Protein AF-A0A821P5T8-F1 (afdb_monomer_lite)

Sequence (73 aa):
MVAGAAYTIVVDIAERRFEKARELGATLIINGKEENISQQIKTFTDGLGVDVYLDAAGVQSTFTTGIESLQTV

pLDDT: mean 91.84, std 8.86, range [50.69, 97.31]

Foldseek 3Di:
DPPPDPAAEAEEQDPVVVVVCVVVPHRYYHYNVDPCLLVVQCVVVVNFFDCDFDDPPPDPSSVVSRVSRHGDD

Secondary structure (DSSP, 8-state):
--TT-S--EEEES-HHHHHHHHHTT-SEEEETT-S-HHHHHHHHTTTS-BS----SS-SHHHHHHHHHHBPP-

Radius of gyration: 11.65 Å; chains: 1; bounding box: 27×27×31 Å

Structure (mmCIF, N/CA/C/O backbone):
data_AF-A0A821P5T8-F1
#
_entry.id   AF-A0A821P5T8-F1
#
loop_
_atom_site.group_PDB
_atom_site.id
_atom_site.type_symbol
_atom_site.label_atom_id
_atom_site.label_alt_id
_atom_site.label_comp_id
_atom_site.label_asym_id
_atom_site.label_entity_id
_atom_site.label_seq_id
_atom_site.pdbx_PDB_ins_code
_atom_site.Cartn_x
_atom_site.Cartn_y
_atom_site.Cartn_z
_atom_site.occupancy
_atom_site.B_iso_or_equiv
_atom_site.auth_seq_id
_atom_site.auth_comp_id
_atom_site.auth_asym_id
_atom_site.auth_atom_id
_atom_site.pdbx_PDB_model_num
ATOM 1 N N . MET A 1 1 ? -6.691 -10.908 -9.584 1.00 50.69 1 MET A N 1
ATOM 2 C CA . MET A 1 1 ? -7.194 -10.975 -8.190 1.00 50.69 1 MET A CA 1
ATOM 3 C C . MET A 1 1 ? -6.131 -11.575 -7.287 1.00 50.69 1 MET A C 1
ATOM 5 O O . MET A 1 1 ? -5.746 -12.721 -7.494 1.00 50.69 1 MET A O 1
ATOM 9 N N . VAL A 1 2 ? -5.651 -10.820 -6.301 1.00 60.69 2 VAL A N 1
ATOM 10 C CA . VAL A 1 2 ? -4.790 -11.365 -5.243 1.00 60.69 2 VAL A CA 1
ATOM 11 C C . VAL A 1 2 ? -5.674 -12.207 -4.321 1.00 60.69 2 VAL A C 1
ATOM 13 O O . VAL A 1 2 ? -6.547 -11.667 -3.656 1.00 60.69 2 VAL A O 1
ATOM 16 N N . ALA A 1 3 ? -5.507 -13.531 -4.357 1.00 67.31 3 ALA A N 1
ATOM 17 C CA . ALA A 1 3 ? -6.029 -14.491 -3.373 1.00 67.31 3 ALA A CA 1
ATOM 18 C C . ALA A 1 3 ? -7.522 -14.378 -2.961 1.00 67.31 3 ALA A C 1
ATOM 20 O O . ALA A 1 3 ? -7.875 -14.758 -1.851 1.00 67.31 3 ALA A O 1
ATOM 21 N N . GLY A 1 4 ? -8.411 -13.891 -3.836 1.00 74.00 4 GLY A N 1
ATOM 22 C CA . GLY A 1 4 ? -9.848 -13.769 -3.537 1.00 74.00 4 GLY A CA 1
ATOM 23 C C . GLY A 1 4 ? -10.278 -12.446 -2.891 1.00 74.00 4 GLY A C 1
ATOM 24 O O . GLY A 1 4 ? -11.414 -12.341 -2.441 1.00 74.00 4 GLY A O 1
ATOM 25 N N . ALA A 1 5 ? -9.409 -11.431 -2.868 1.00 81.62 5 ALA A N 1
ATOM 26 C CA . ALA A 1 5 ? -9.788 -10.087 -2.442 1.00 81.62 5 ALA A CA 1
ATOM 27 C C . ALA A 1 5 ? -10.876 -9.488 -3.355 1.00 81.62 5 ALA A C 1
ATOM 29 O O . ALA A 1 5 ? -10.773 -9.578 -4.582 1.00 81.62 5 ALA A O 1
ATOM 30 N N . ALA A 1 6 ? -11.880 -8.842 -2.750 1.00 85.19 6 ALA A N 1
ATOM 31 C CA . ALA A 1 6 ? -12.944 -8.138 -3.472 1.00 85.19 6 ALA A CA 1
ATOM 32 C C . ALA A 1 6 ? -12.401 -6.930 -4.252 1.00 85.19 6 ALA A C 1
ATOM 34 O O . ALA A 1 6 ? -12.782 -6.703 -5.399 1.00 85.19 6 ALA A O 1
ATOM 35 N N . TYR A 1 7 ? -11.453 -6.208 -3.650 1.00 90.69 7 TYR A N 1
ATOM 36 C CA . TYR A 1 7 ? -10.766 -5.072 -4.253 1.00 90.69 7 TYR A CA 1
ATOM 37 C C . TYR A 1 7 ? -9.260 -5.183 -4.032 1.00 90.69 7 TYR A C 1
ATOM 39 O O . TYR A 1 7 ? -8.800 -5.726 -3.030 1.00 90.69 7 TYR A O 1
ATOM 47 N N . THR A 1 8 ? -8.479 -4.668 -4.979 1.00 94.44 8 THR A N 1
ATOM 48 C CA . THR A 1 8 ? -7.016 -4.599 -4.859 1.00 94.44 8 THR A CA 1
ATOM 49 C C . THR A 1 8 ? -6.534 -3.190 -5.157 1.00 94.44 8 THR A C 1
ATOM 51 O O . THR A 1 8 ? -6.887 -2.611 -6.185 1.00 94.44 8 THR A O 1
ATOM 54 N N . ILE A 1 9 ? -5.727 -2.643 -4.251 1.00 96.06 9 ILE A N 1
ATOM 55 C CA . ILE A 1 9 ? -5.164 -1.298 -4.358 1.00 96.06 9 ILE A CA 1
ATOM 56 C C . ILE A 1 9 ? -3.649 -1.439 -4.489 1.00 96.06 9 ILE A C 1
ATOM 58 O O . ILE A 1 9 ? -3.020 -2.100 -3.665 1.00 96.06 9 ILE A O 1
ATOM 62 N N . VAL A 1 10 ? -3.063 -0.842 -5.527 1.00 96.50 10 VAL A N 1
ATOM 63 C CA . VAL A 1 10 ? -1.610 -0.837 -5.742 1.00 96.50 10 VAL A CA 1
ATOM 64 C C . VAL A 1 10 ? -1.080 0.577 -5.578 1.00 96.50 10 VAL A C 1
ATOM 66 O O . VAL A 1 10 ? -1.503 1.490 -6.283 1.00 96.50 10 VAL A O 1
ATOM 69 N N . VAL A 1 11 ? -0.116 0.735 -4.676 1.00 96.81 11 VAL A N 1
ATOM 70 C CA . VAL A 1 11 ? 0.623 1.982 -4.476 1.00 96.81 11 VAL A CA 1
ATOM 71 C C . VAL A 1 11 ? 2.068 1.744 -4.896 1.00 96.81 11 VAL A C 1
ATOM 73 O O . VAL A 1 11 ? 2.741 0.879 -4.342 1.00 96.81 11 VAL A O 1
ATOM 76 N N . ASP A 1 12 ? 2.548 2.482 -5.892 1.00 95.56 12 ASP A N 1
ATOM 77 C CA . ASP A 1 12 ? 3.939 2.400 -6.361 1.00 95.56 12 ASP A CA 1
ATOM 78 C C . ASP A 1 12 ? 4.365 3.752 -6.958 1.00 95.56 12 ASP A C 1
ATOM 80 O O . ASP A 1 12 ? 3.539 4.635 -7.158 1.00 95.56 12 ASP A O 1
ATOM 84 N N . ILE A 1 13 ? 5.649 3.941 -7.241 1.00 94.94 13 ILE A N 1
ATOM 85 C CA . ILE A 1 13 ? 6.195 5.148 -7.879 1.00 94.94 13 ILE A CA 1
ATOM 86 C C . ILE A 1 13 ? 6.619 4.908 -9.334 1.00 94.94 13 ILE A C 1
ATOM 88 O O . ILE A 1 13 ? 6.887 5.868 -10.059 1.00 94.94 13 ILE A O 1
ATOM 92 N N . ALA A 1 14 ? 6.747 3.645 -9.752 1.00 93.62 14 ALA A N 1
ATOM 93 C CA . ALA A 1 14 ? 7.242 3.272 -11.070 1.00 93.62 14 ALA A CA 1
ATOM 94 C C . ALA A 1 14 ? 6.092 3.028 -12.058 1.00 93.62 14 ALA A C 1
ATOM 96 O O . ALA A 1 14 ? 5.342 2.063 -11.929 1.00 93.62 14 ALA A O 1
ATOM 97 N N . GLU A 1 15 ? 6.020 3.833 -13.119 1.00 90.31 15 GLU A N 1
ATOM 98 C CA . GLU A 1 15 ? 4.936 3.771 -14.115 1.00 90.31 15 GLU A CA 1
ATOM 99 C C . GLU A 1 15 ? 4.782 2.395 -14.777 1.00 90.31 15 GLU A C 1
ATOM 101 O O . GLU A 1 15 ? 3.669 1.890 -14.912 1.00 90.31 15 GLU A O 1
ATOM 106 N N . ARG A 1 16 ? 5.897 1.716 -15.085 1.00 92.75 16 ARG A N 1
ATOM 107 C CA . ARG A 1 16 ? 5.879 0.346 -15.631 1.00 92.75 16 ARG A CA 1
ATOM 108 C C . ARG A 1 16 ? 5.136 -0.643 -14.721 1.00 92.75 16 ARG A C 1
ATOM 110 O O . ARG A 1 16 ? 4.559 -1.620 -15.195 1.00 92.75 16 ARG A O 1
ATOM 117 N N . ARG A 1 17 ? 5.155 -0.425 -13.403 1.00 93.00 17 ARG A N 1
ATOM 118 C CA . ARG A 1 17 ? 4.443 -1.282 -12.445 1.00 93.00 17 ARG A CA 1
ATOM 119 C C . ARG A 1 17 ? 2.949 -0.972 -12.403 1.00 93.00 17 ARG A C 1
ATOM 121 O O . ARG A 1 17 ? 2.175 -1.884 -12.131 1.00 93.00 17 ARG A O 1
ATOM 128 N N . PHE A 1 18 ? 2.527 0.242 -12.755 1.00 94.31 18 PHE A N 1
ATOM 129 C CA . PHE A 1 18 ? 1.106 0.565 -12.913 1.00 94.31 18 PHE A CA 1
ATOM 130 C C . PHE A 1 18 ? 0.486 -0.162 -14.098 1.00 94.31 18 PHE A C 1
ATOM 132 O O . PHE A 1 18 ? -0.596 -0.723 -13.961 1.00 94.31 18 PHE A O 1
ATOM 139 N N . GLU A 1 19 ? 1.173 -0.203 -15.241 1.00 94.06 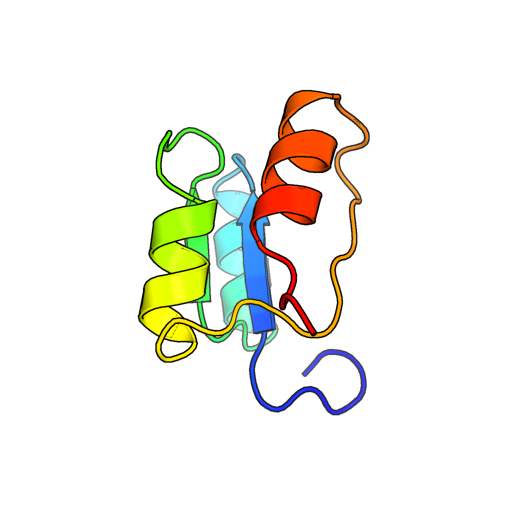19 GLU A N 1
ATOM 140 C CA . GLU A 1 19 ? 0.721 -0.993 -16.393 1.00 94.06 19 GLU A CA 1
ATOM 141 C C . GLU A 1 19 ? 0.525 -2.451 -15.986 1.00 94.06 19 GLU A C 1
ATOM 143 O O . GLU A 1 19 ? -0.548 -3.020 -16.195 1.00 94.06 19 GLU A O 1
ATOM 148 N N . LYS A 1 20 ? 1.511 -3.018 -15.277 1.00 94.31 20 LYS A N 1
ATOM 149 C CA . LYS A 1 20 ? 1.402 -4.392 -14.796 1.00 94.31 20 LYS A CA 1
ATOM 150 C C . LYS A 1 20 ? 0.258 -4.586 -13.800 1.00 94.31 20 LYS A C 1
ATOM 152 O O . LYS A 1 20 ? -0.443 -5.590 -13.867 1.00 94.31 20 LYS A O 1
ATOM 157 N N . ALA A 1 21 ? 0.048 -3.639 -12.890 1.00 93.94 21 ALA A N 1
ATOM 158 C CA . ALA A 1 21 ? -1.061 -3.678 -11.944 1.00 93.94 21 ALA A CA 1
ATOM 159 C C . ALA A 1 21 ? -2.421 -3.680 -12.664 1.00 93.94 21 ALA A C 1
ATOM 161 O O . ALA A 1 21 ? -3.289 -4.477 -12.310 1.00 93.94 21 ALA A O 1
ATOM 162 N N . ARG A 1 22 ? -2.587 -2.870 -13.722 1.00 93.38 22 ARG A N 1
ATOM 163 C CA . ARG A 1 22 ? -3.803 -2.864 -14.556 1.00 93.38 22 ARG A CA 1
ATOM 164 C C . ARG A 1 22 ? -4.022 -4.204 -15.247 1.00 93.38 22 ARG A C 1
ATOM 166 O O . ARG A 1 22 ? -5.120 -4.743 -15.169 1.00 93.38 22 ARG A O 1
ATOM 173 N N . GLU A 1 23 ? -2.982 -4.773 -15.860 1.00 94.06 23 GLU A N 1
ATOM 174 C CA . GLU A 1 23 ? -3.055 -6.100 -16.496 1.00 94.06 23 GLU A CA 1
ATOM 175 C C . GLU A 1 23 ? -3.491 -7.200 -15.517 1.00 94.06 23 GLU A C 1
ATOM 177 O O . GLU A 1 23 ? -4.204 -8.126 -15.894 1.00 94.06 23 GLU A O 1
ATOM 182 N N . LEU A 1 24 ? -3.061 -7.108 -14.255 1.00 91.50 24 LEU A N 1
ATOM 183 C CA . LEU A 1 24 ? -3.401 -8.068 -13.201 1.00 91.50 24 LEU A CA 1
ATOM 184 C C . LEU A 1 24 ? -4.781 -7.819 -12.560 1.00 91.50 24 LEU A C 1
ATOM 186 O O . LEU A 1 24 ? -5.217 -8.605 -11.706 1.00 91.50 24 LEU A O 1
ATOM 190 N N . GLY A 1 25 ? -5.473 -6.757 -12.984 1.00 91.38 25 GLY A N 1
ATOM 191 C CA . GLY A 1 25 ? -6.810 -6.390 -12.528 1.00 91.38 25 GLY A CA 1
ATOM 192 C C . GLY A 1 25 ? -6.830 -5.615 -11.212 1.00 91.38 25 GLY A C 1
ATOM 193 O O . GLY A 1 25 ? -7.752 -5.812 -10.423 1.00 91.38 25 GLY A O 1
ATOM 194 N N . ALA A 1 26 ? -5.821 -4.776 -10.949 1.00 94.06 26 ALA A N 1
ATOM 195 C CA . ALA A 1 26 ? -5.860 -3.841 -9.829 1.00 94.06 26 ALA A CA 1
ATOM 196 C C . ALA A 1 26 ? -7.094 -2.934 -9.936 1.00 94.06 26 ALA A C 1
ATOM 198 O O . ALA A 1 26 ? -7.356 -2.350 -10.988 1.00 94.06 26 ALA A O 1
ATOM 199 N N . THR A 1 27 ? -7.844 -2.821 -8.844 1.00 95.75 27 THR A N 1
ATOM 200 C CA . THR A 1 27 ? -9.066 -2.011 -8.780 1.00 95.75 27 THR A CA 1
ATOM 201 C C . THR A 1 27 ? -8.738 -0.525 -8.707 1.00 95.75 27 THR A C 1
ATOM 203 O O . THR A 1 27 ? -9.361 0.282 -9.390 1.00 95.75 27 THR A O 1
ATOM 206 N N . LEU A 1 28 ? -7.741 -0.174 -7.895 1.00 95.75 28 LEU A N 1
ATOM 207 C CA . LEU A 1 28 ? -7.260 1.188 -7.719 1.00 95.75 28 LEU A CA 1
ATOM 208 C C . LEU A 1 28 ? -5.734 1.197 -7.798 1.00 95.75 28 LEU A C 1
ATOM 210 O O . LEU A 1 28 ? -5.062 0.304 -7.282 1.00 95.75 28 LEU A O 1
ATOM 214 N N . ILE A 1 29 ? -5.185 2.215 -8.453 1.00 96.88 29 ILE A N 1
ATOM 215 C CA . ILE A 1 29 ? -3.745 2.436 -8.553 1.00 96.88 29 ILE A CA 1
ATOM 216 C C . ILE A 1 29 ? -3.474 3.868 -8.120 1.00 96.88 29 ILE A C 1
ATOM 218 O O . ILE A 1 29 ? -4.081 4.787 -8.665 1.00 96.88 29 ILE A O 1
ATOM 222 N N . ILE A 1 30 ? -2.568 4.039 -7.162 1.00 96.81 30 ILE A N 1
ATOM 223 C CA . ILE A 1 30 ? -2.207 5.333 -6.578 1.00 96.81 30 ILE A CA 1
ATOM 224 C C . ILE A 1 30 ? -0.710 5.553 -6.780 1.00 96.81 30 ILE A C 1
ATOM 226 O O . ILE A 1 30 ? 0.094 4.626 -6.625 1.00 96.81 30 ILE A O 1
ATOM 230 N N . ASN A 1 31 ? -0.319 6.782 -7.113 1.00 95.56 31 ASN A N 1
ATOM 231 C CA . ASN A 1 31 ? 1.090 7.131 -7.173 1.00 95.56 31 ASN A CA 1
ATOM 232 C C . ASN A 1 31 ? 1.641 7.345 -5.759 1.00 95.56 31 ASN A C 1
ATOM 234 O O . ASN A 1 31 ? 1.206 8.230 -5.032 1.00 95.56 31 ASN A O 1
ATOM 238 N N . GLY A 1 32 ? 2.652 6.565 -5.384 1.00 94.19 32 GLY A N 1
ATOM 239 C CA . GLY A 1 32 ? 3.313 6.621 -4.080 1.00 94.19 32 GLY A CA 1
ATOM 240 C C . GLY A 1 32 ? 4.075 7.921 -3.796 1.00 94.19 32 GLY A C 1
ATOM 241 O O . GLY A 1 32 ? 4.645 8.061 -2.720 1.00 94.19 32 GLY A O 1
ATOM 242 N N . LYS A 1 33 ? 4.129 8.855 -4.756 1.00 93.88 33 LYS A N 1
ATOM 243 C CA . LYS A 1 33 ? 4.639 10.222 -4.561 1.00 93.88 33 LYS A CA 1
ATOM 244 C C . LYS A 1 33 ? 3.576 11.195 -4.045 1.00 93.88 33 LYS A C 1
ATOM 246 O O . LYS A 1 33 ? 3.917 12.330 -3.730 1.00 93.88 33 LYS A O 1
ATOM 251 N N . GLU A 1 34 ? 2.310 10.794 -4.019 1.00 93.19 34 GLU A N 1
ATOM 252 C CA . GLU A 1 34 ? 1.221 11.611 -3.488 1.00 93.19 34 GLU A CA 1
ATOM 253 C C . GLU A 1 34 ? 1.229 11.582 -1.954 1.00 93.19 34 GLU A C 1
ATOM 255 O O . GLU A 1 34 ? 1.560 10.571 -1.341 1.00 93.19 34 GLU A O 1
ATOM 260 N N . GLU A 1 35 ? 0.862 12.690 -1.314 1.00 88.50 35 GLU A N 1
ATOM 261 C CA . GLU A 1 35 ? 0.939 12.814 0.151 1.00 88.50 35 GLU A CA 1
ATOM 262 C C . GLU A 1 35 ? -0.322 12.300 0.870 1.00 88.50 35 GLU A C 1
ATOM 264 O O . GLU A 1 35 ? -0.297 12.016 2.063 1.00 88.50 35 GLU A O 1
ATOM 269 N N . ASN A 1 36 ? -1.440 12.145 0.159 1.00 94.75 36 ASN A N 1
ATOM 270 C CA . ASN A 1 36 ? -2.757 11.822 0.719 1.00 94.75 36 ASN A CA 1
ATOM 271 C C . ASN A 1 36 ? -3.188 10.360 0.480 1.00 94.75 36 ASN A C 1
ATOM 273 O O . ASN A 1 36 ? -4.385 10.076 0.436 1.00 94.75 36 ASN A O 1
ATOM 277 N N . ILE A 1 37 ? -2.239 9.429 0.334 1.00 96.75 37 ILE A N 1
ATOM 278 C CA . ILE A 1 37 ? -2.501 8.021 -0.028 1.00 96.75 37 ILE A CA 1
ATOM 279 C C . ILE A 1 37 ? -3.483 7.348 0.945 1.00 96.75 37 ILE A C 1
ATOM 281 O O . ILE A 1 37 ? -4.487 6.792 0.502 1.00 96.75 37 ILE A O 1
ATOM 285 N N . SER A 1 38 ? -3.247 7.440 2.262 1.00 95.88 38 SER A N 1
ATOM 286 C CA . SER A 1 38 ? -4.149 6.860 3.277 1.00 95.88 38 SER A CA 1
ATOM 287 C C . SER A 1 38 ? -5.570 7.417 3.160 1.00 95.88 38 SER A C 1
ATOM 289 O O . SER A 1 38 ? -6.545 6.666 3.191 1.00 95.88 38 SER A O 1
ATOM 291 N N . GLN A 1 39 ? -5.700 8.728 2.942 1.00 96.69 39 GLN A N 1
ATOM 292 C CA . GLN A 1 39 ? -7.002 9.363 2.777 1.00 96.69 39 GLN A CA 1
ATOM 293 C C . GLN A 1 39 ? -7.711 8.885 1.506 1.00 96.69 39 GLN A C 1
ATOM 295 O O . GLN A 1 39 ? -8.913 8.640 1.545 1.00 96.69 39 GLN A O 1
ATOM 300 N N . GLN A 1 40 ? -6.992 8.728 0.392 1.00 97.31 40 GLN A N 1
ATOM 301 C CA . GLN A 1 40 ? -7.561 8.199 -0.850 1.00 97.31 40 GLN A CA 1
ATOM 302 C C . GLN A 1 40 ? -8.055 6.764 -0.679 1.00 97.31 40 GLN A C 1
ATOM 304 O O . GLN A 1 40 ? -9.167 6.450 -1.102 1.00 97.31 40 GLN A O 1
ATOM 309 N N . ILE A 1 41 ? -7.259 5.918 -0.019 1.00 96.62 41 ILE A N 1
ATOM 310 C CA . ILE A 1 41 ? -7.637 4.539 0.297 1.00 96.62 41 ILE A CA 1
ATOM 311 C C . ILE A 1 41 ? -8.911 4.534 1.137 1.00 96.62 41 ILE A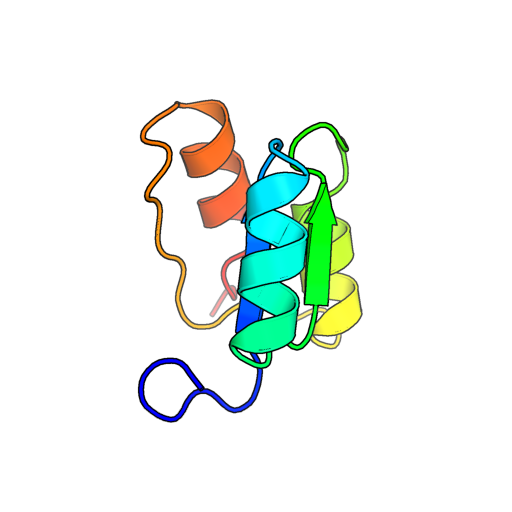 C 1
ATOM 313 O O . ILE A 1 41 ? -9.888 3.905 0.743 1.00 96.62 41 ILE A O 1
ATOM 317 N N . LYS A 1 42 ? -8.944 5.300 2.233 1.00 95.56 42 LYS A N 1
ATOM 318 C CA . LYS A 1 42 ? -10.120 5.386 3.106 1.00 95.56 42 LYS A CA 1
ATOM 319 C C . LYS A 1 42 ? -11.348 5.865 2.353 1.00 95.56 42 LYS A C 1
ATOM 321 O O . LYS A 1 42 ? -12.390 5.237 2.473 1.00 95.56 42 LYS A O 1
ATOM 326 N N . THR A 1 43 ? -11.229 6.916 1.544 1.00 96.56 43 THR A N 1
ATOM 327 C CA . THR A 1 43 ? -12.333 7.417 0.713 1.00 96.56 43 THR A CA 1
ATOM 328 C C . THR A 1 43 ? -12.852 6.349 -0.252 1.00 96.56 43 THR A C 1
ATOM 330 O O . THR A 1 43 ? -14.060 6.234 -0.424 1.00 96.56 43 THR A O 1
ATOM 333 N N . PHE A 1 44 ? -11.968 5.554 -0.862 1.00 95.94 44 PHE A N 1
ATOM 334 C CA . PHE A 1 44 ? -12.364 4.451 -1.742 1.00 95.94 44 PHE A CA 1
ATOM 335 C C . PHE A 1 44 ? -13.079 3.317 -0.987 1.00 95.94 44 PHE A C 1
ATOM 337 O O . PHE A 1 44 ? -13.955 2.663 -1.542 1.00 95.94 44 PHE A O 1
ATOM 344 N N . THR A 1 45 ? -12.722 3.095 0.276 1.00 95.00 45 THR A N 1
ATOM 345 C CA . THR A 1 45 ? -13.281 2.050 1.148 1.00 95.00 45 THR A CA 1
ATOM 346 C C . THR A 1 45 ? -14.351 2.581 2.114 1.00 95.00 45 THR A C 1
ATOM 348 O O . THR A 1 45 ? -14.414 2.131 3.255 1.00 95.00 45 THR A O 1
ATOM 351 N N . ASP A 1 46 ? -15.130 3.595 1.727 1.00 94.00 46 ASP A N 1
ATOM 352 C CA . ASP A 1 46 ? -16.216 4.177 2.544 1.00 94.00 46 ASP A CA 1
ATOM 353 C C . ASP A 1 46 ? -15.803 4.601 3.9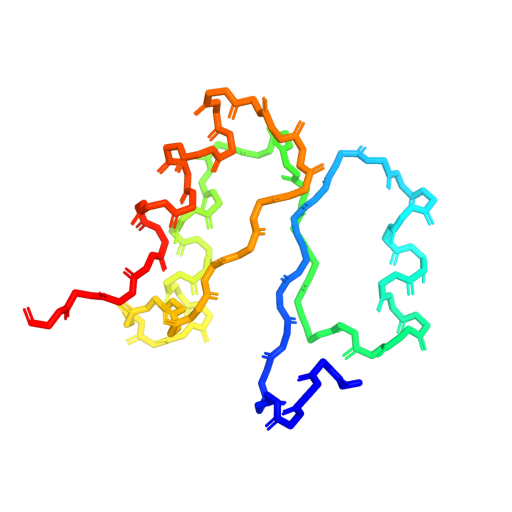71 1.00 94.00 46 ASP A C 1
ATOM 355 O O . ASP A 1 46 ? -16.554 4.501 4.940 1.00 94.00 46 ASP A O 1
ATOM 359 N N . GLY A 1 47 ? -14.572 5.090 4.109 1.00 94.94 47 GLY A N 1
ATOM 360 C CA . GLY A 1 47 ? -13.976 5.548 5.363 1.00 94.94 47 GLY A CA 1
ATOM 361 C C . GLY A 1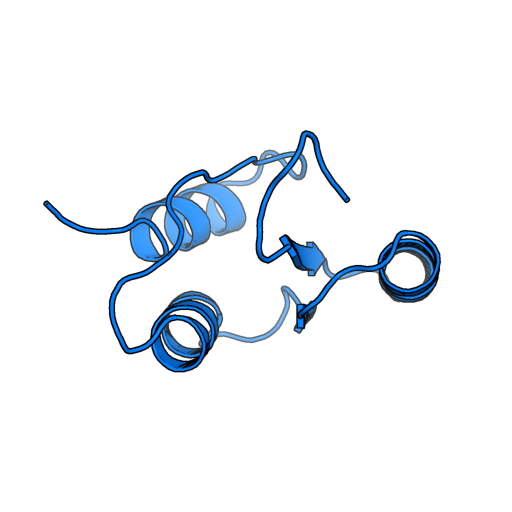 47 ? -13.336 4.454 6.222 1.00 94.94 47 GLY A C 1
ATOM 362 O O . GLY A 1 47 ? -12.714 4.795 7.225 1.00 94.94 47 GLY A O 1
ATOM 363 N N . LEU A 1 48 ? -13.442 3.177 5.841 1.00 93.81 48 LEU A N 1
ATOM 364 C CA . LEU A 1 48 ? -12.979 2.053 6.661 1.00 93.81 48 LEU A CA 1
ATOM 365 C C . LEU A 1 48 ? -11.457 1.890 6.644 1.00 93.81 48 LEU A C 1
ATOM 367 O O . LEU A 1 48 ? -10.844 1.835 7.703 1.00 93.81 48 LEU A O 1
ATOM 371 N N . GLY A 1 49 ? -10.844 1.857 5.463 1.00 95.00 49 GLY A N 1
ATOM 372 C CA . GLY A 1 49 ? -9.463 1.417 5.262 1.00 95.00 49 GLY A CA 1
ATOM 373 C C . GLY A 1 49 ? -9.397 0.006 4.671 1.00 95.00 49 GLY A C 1
ATOM 374 O O . GLY A 1 49 ? -10.418 -0.607 4.366 1.00 95.00 49 GLY A O 1
ATOM 375 N N . VAL A 1 50 ? -8.183 -0.507 4.472 1.00 95.81 50 VAL A N 1
ATOM 376 C CA . VAL A 1 50 ? -7.962 -1.860 3.932 1.00 95.81 50 VAL A CA 1
ATOM 377 C C . VAL A 1 50 ? -7.929 -2.907 5.039 1.00 95.81 50 VAL A C 1
ATOM 379 O O . VAL A 1 50 ? -7.403 -2.666 6.125 1.00 95.81 50 VAL A O 1
ATOM 382 N N . ASP A 1 51 ? -8.419 -4.109 4.735 1.00 95.19 51 ASP A N 1
ATOM 383 C CA . ASP A 1 51 ? -8.344 -5.244 5.658 1.00 95.19 51 ASP A CA 1
ATOM 384 C C . ASP A 1 51 ? -6.925 -5.785 5.826 1.00 95.19 51 ASP A C 1
ATOM 386 O O . ASP A 1 51 ? -6.536 -6.241 6.901 1.00 95.19 51 ASP A O 1
ATOM 390 N N . VAL A 1 52 ? -6.158 -5.768 4.736 1.00 94.25 52 VAL A N 1
ATOM 391 C CA . VAL A 1 52 ? -4.818 -6.342 4.658 1.00 94.25 52 VAL A CA 1
ATOM 392 C C . VAL A 1 52 ? -3.906 -5.358 3.945 1.00 94.25 52 VAL A C 1
ATOM 394 O O . VAL A 1 52 ? -4.211 -4.886 2.850 1.00 94.25 52 VAL A O 1
ATOM 397 N N . TYR A 1 53 ? -2.752 -5.102 4.554 1.00 94.88 53 TYR A N 1
ATOM 398 C CA . TYR A 1 53 ? -1.667 -4.332 3.962 1.00 94.88 53 TYR A CA 1
ATOM 399 C C . TYR A 1 53 ? -0.459 -5.238 3.704 1.00 94.88 53 TYR A C 1
ATOM 401 O O . TYR A 1 53 ? -0.093 -6.062 4.543 1.00 94.88 53 TYR A O 1
ATOM 409 N N . LEU A 1 54 ? 0.163 -5.076 2.535 1.00 94.25 54 LEU A N 1
ATOM 410 C CA . LEU A 1 54 ? 1.374 -5.785 2.133 1.00 94.25 54 LEU A CA 1
ATOM 411 C C . LEU A 1 54 ? 2.422 -4.760 1.697 1.00 94.25 54 LEU A C 1
ATOM 413 O O . LEU A 1 54 ? 2.209 -4.045 0.719 1.00 94.25 54 LEU A O 1
ATOM 417 N N . ASP A 1 55 ? 3.561 -4.724 2.389 1.00 95.38 55 ASP A N 1
ATOM 418 C CA . ASP A 1 55 ? 4.699 -3.890 2.000 1.00 95.38 55 ASP A CA 1
ATOM 419 C C . ASP A 1 55 ? 5.735 -4.715 1.233 1.00 95.38 55 ASP A C 1
ATOM 421 O O . ASP A 1 55 ? 6.284 -5.688 1.751 1.00 95.38 55 ASP A O 1
ATOM 425 N N . ALA A 1 56 ? 6.020 -4.301 0.001 1.00 92.56 56 ALA A N 1
ATOM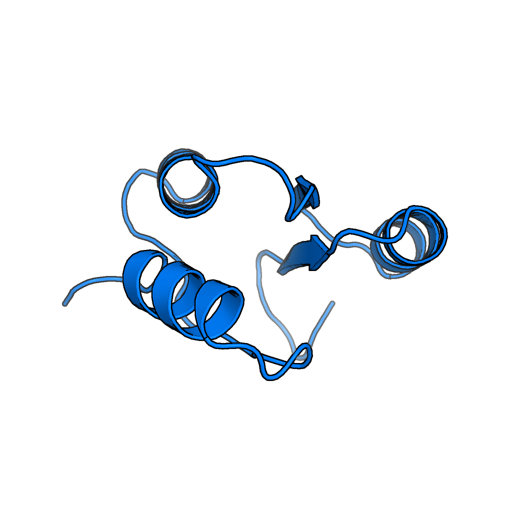 426 C CA . ALA A 1 56 ? 7.098 -4.848 -0.820 1.00 92.56 56 ALA A CA 1
ATOM 427 C C . ALA A 1 56 ? 8.172 -3.801 -1.171 1.00 92.56 56 ALA A C 1
ATOM 429 O O . ALA A 1 56 ? 9.141 -4.124 -1.859 1.00 92.56 56 ALA A O 1
ATOM 430 N N . ALA A 1 57 ? 8.004 -2.551 -0.730 1.00 93.44 57 ALA A N 1
ATOM 431 C CA . ALA A 1 57 ? 8.967 -1.473 -0.927 1.00 93.44 57 ALA A CA 1
ATOM 432 C C . ALA A 1 57 ? 10.004 -1.436 0.203 1.00 93.44 57 ALA A C 1
ATOM 434 O O . ALA A 1 57 ? 11.174 -1.157 -0.056 1.00 93.44 57 ALA A O 1
ATOM 435 N N . GLY A 1 58 ? 9.586 -1.747 1.435 1.00 93.25 58 GLY A N 1
ATOM 436 C CA . GLY A 1 58 ? 10.483 -1.914 2.580 1.00 93.25 58 GLY A CA 1
ATOM 437 C C . GLY A 1 58 ? 11.133 -0.616 3.062 1.00 93.25 58 GLY A C 1
ATOM 438 O O . GLY A 1 58 ? 12.261 -0.641 3.553 1.00 93.25 58 GLY A O 1
ATOM 439 N N . VAL A 1 59 ? 10.447 0.520 2.911 1.00 94.62 59 VAL A N 1
ATOM 440 C CA . VAL A 1 59 ? 10.915 1.832 3.378 1.00 94.62 59 VAL A CA 1
ATOM 441 C C . VAL A 1 59 ? 9.989 2.389 4.455 1.00 94.62 59 VAL A C 1
ATOM 443 O O . VAL A 1 59 ? 8.809 2.058 4.526 1.00 94.62 59 VAL A O 1
ATOM 446 N N . GLN A 1 60 ? 10.512 3.276 5.303 1.00 94.81 60 GLN A N 1
ATOM 447 C CA . GLN A 1 60 ? 9.743 3.822 6.426 1.00 94.81 60 GLN A CA 1
ATOM 448 C C . GLN A 1 60 ? 8.442 4.507 5.982 1.00 94.81 60 GLN A C 1
ATOM 450 O O . GLN A 1 60 ? 7.418 4.374 6.648 1.00 94.81 60 G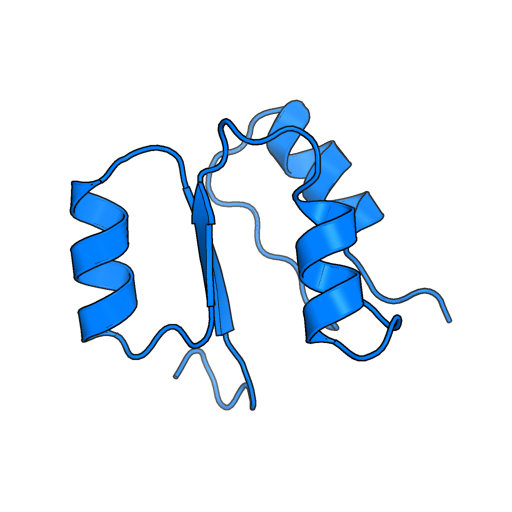LN A O 1
ATOM 455 N N . SER A 1 61 ? 8.470 5.226 4.857 1.00 93.94 61 SER A N 1
ATOM 456 C CA . SER A 1 61 ? 7.300 5.946 4.348 1.00 93.94 61 SER A CA 1
ATOM 457 C C . SER A 1 61 ? 6.156 5.010 3.955 1.00 93.94 61 SER A C 1
ATOM 459 O O . SER A 1 61 ? 5.003 5.302 4.274 1.00 93.94 61 SER A O 1
ATOM 461 N N . THR A 1 62 ? 6.453 3.875 3.311 1.00 94.69 62 THR A N 1
ATOM 462 C CA . THR A 1 62 ? 5.432 2.888 2.930 1.00 94.69 62 THR A CA 1
ATOM 463 C C . THR A 1 62 ? 4.876 2.195 4.155 1.00 94.69 62 THR A C 1
ATOM 465 O O . THR A 1 62 ? 3.663 2.047 4.263 1.00 94.69 62 THR A O 1
ATOM 468 N N . PHE A 1 63 ? 5.729 1.877 5.128 1.00 95.31 63 PHE A N 1
ATOM 469 C CA . PHE A 1 63 ? 5.285 1.284 6.381 1.00 95.31 63 PHE A CA 1
ATOM 470 C C . PHE A 1 63 ? 4.294 2.189 7.126 1.00 95.31 63 PHE A C 1
ATOM 472 O O . PHE A 1 63 ? 3.191 1.753 7.447 1.00 95.31 63 PHE A O 1
ATOM 479 N N . THR A 1 64 ? 4.643 3.462 7.343 1.00 95.38 64 THR A N 1
ATOM 480 C CA . THR A 1 64 ? 3.759 4.428 8.017 1.00 95.38 64 THR A CA 1
ATOM 481 C C . THR A 1 64 ? 2.444 4.606 7.258 1.00 95.38 64 THR A C 1
ATOM 483 O O . THR A 1 64 ? 1.375 4.450 7.845 1.00 95.38 64 THR A O 1
ATOM 486 N N . THR A 1 65 ? 2.515 4.832 5.942 1.00 95.25 65 THR A N 1
ATOM 487 C CA . THR A 1 65 ? 1.325 4.997 5.091 1.00 95.25 65 THR A CA 1
ATOM 488 C C . THR A 1 65 ? 0.421 3.765 5.140 1.00 95.25 65 THR A C 1
ATOM 490 O O . THR A 1 65 ? -0.800 3.890 5.224 1.00 95.25 65 THR A O 1
ATOM 493 N N . GLY A 1 66 ? 1.007 2.566 5.101 1.00 95.25 66 GLY A N 1
ATOM 494 C CA . GLY A 1 66 ? 0.282 1.303 5.163 1.00 95.25 66 GLY A CA 1
ATOM 495 C C . GLY A 1 66 ? -0.477 1.130 6.471 1.00 95.25 66 GLY A C 1
ATOM 496 O O . GLY A 1 66 ? -1.670 0.839 6.446 1.00 95.25 66 GLY A O 1
ATOM 497 N N . ILE A 1 67 ? 0.184 1.386 7.604 1.00 95.56 67 ILE A N 1
ATOM 498 C CA . ILE A 1 67 ? -0.449 1.336 8.929 1.00 95.56 67 ILE A CA 1
ATOM 499 C C . ILE A 1 67 ? -1.601 2.338 9.028 1.00 95.56 67 ILE A C 1
ATOM 501 O O . ILE A 1 67 ? -2.682 1.986 9.488 1.00 95.56 67 ILE A O 1
ATOM 505 N N . GLU A 1 68 ? -1.413 3.562 8.539 1.00 95.69 68 GLU A N 1
ATOM 506 C CA . GLU A 1 68 ? -2.464 4.584 8.528 1.00 95.69 68 GLU A CA 1
ATOM 507 C C . GLU A 1 68 ? -3.637 4.247 7.600 1.00 95.69 68 GLU A C 1
ATOM 509 O O . GLU A 1 68 ? -4.698 4.866 7.711 1.00 95.69 68 GLU A O 1
ATOM 514 N N . SER A 1 69 ? -3.449 3.319 6.662 1.00 96.25 69 SER A N 1
ATOM 515 C CA . SER A 1 69 ? -4.456 2.904 5.682 1.00 96.25 69 SER A CA 1
ATOM 516 C C . SER A 1 69 ? -5.260 1.681 6.122 1.00 96.25 69 SER A C 1
ATOM 518 O O . SER A 1 69 ? -6.267 1.376 5.484 1.00 96.25 69 SER A O 1
ATOM 520 N N . LEU A 1 70 ? -4.832 0.974 7.172 1.00 96.19 70 LEU A N 1
ATOM 521 C CA . LEU A 1 70 ? -5.550 -0.180 7.712 1.00 96.19 70 LEU A CA 1
ATOM 522 C C . LEU A 1 70 ? -6.882 0.235 8.339 1.00 96.19 70 LEU A C 1
ATOM 524 O O . LEU A 1 70 ? -7.027 1.348 8.851 1.00 96.19 70 LEU A O 1
ATOM 528 N N . GLN A 1 71 ? -7.836 -0.692 8.327 1.00 92.06 71 GLN A N 1
ATOM 529 C CA . GLN A 1 71 ? -9.067 -0.539 9.089 1.00 92.06 71 GLN A CA 1
ATOM 530 C C . GLN A 1 71 ? -8.804 -0.478 10.598 1.00 92.06 71 GLN A C 1
ATOM 532 O O . GLN A 1 71 ? -8.017 -1.260 11.139 1.00 92.06 71 GLN A O 1
ATOM 537 N N . THR A 1 72 ? -9.489 0.440 11.278 1.00 77.69 72 THR A N 1
ATOM 538 C CA . THR A 1 72 ? -9.493 0.516 12.743 1.00 77.69 72 THR A CA 1
ATOM 539 C C . THR A 1 72 ? -10.717 -0.227 13.268 1.00 77.69 72 THR A C 1
ATOM 541 O O . THR A 1 72 ? -11.838 0.097 12.877 1.00 77.69 72 THR A O 1
ATOM 544 N N . VAL A 1 73 ? -10.492 -1.213 14.139 1.00 58.47 73 VAL A N 1
ATOM 545 C CA . VAL A 1 73 ? -11.544 -1.950 14.864 1.00 58.47 73 VAL A CA 1
ATOM 546 C C . VAL A 1 73 ? -11.981 -1.243 16.140 1.00 58.47 73 VAL A C 1
ATOM 548 O O . VAL A 1 73 ? -11.139 -0.539 16.744 1.00 58.47 73 VAL A O 1
#